Protein AF-A0A0H3U815-F1 (afdb_monomer)

Structure (mmCIF, N/CA/C/O backbone):
data_AF-A0A0H3U815-F1
#
_entry.id   AF-A0A0H3U815-F1
#
loop_
_atom_site.group_PDB
_atom_site.id
_atom_site.type_symbol
_atom_site.label_atom_id
_atom_site.label_alt_id
_atom_site.label_comp_id
_atom_site.label_asym_id
_atom_site.label_entity_id
_atom_site.label_seq_id
_atom_site.pdbx_PDB_ins_code
_atom_site.Cartn_x
_atom_site.Cartn_y
_atom_site.Cartn_z
_atom_site.occupancy
_atom_site.B_iso_or_equiv
_atom_site.auth_seq_id
_atom_site.auth_comp_id
_atom_site.auth_asym_id
_atom_site.auth_atom_id
_atom_site.pdbx_PDB_model_num
ATOM 1 N N . MET A 1 1 ? -24.704 -19.254 24.514 1.00 35.22 1 MET A N 1
ATOM 2 C CA . MET A 1 1 ? -24.546 -18.190 25.520 1.00 35.22 1 MET A CA 1
ATOM 3 C C . MET A 1 1 ? -24.704 -16.871 24.788 1.00 35.22 1 MET A C 1
ATOM 5 O O . MET A 1 1 ? -23.886 -16.576 23.928 1.00 35.22 1 MET A O 1
ATOM 9 N N . GLU A 1 2 ? -25.797 -16.151 25.030 1.00 42.38 2 GLU A N 1
ATOM 10 C CA . GLU A 1 2 ? -26.002 -14.795 24.508 1.00 42.38 2 GLU A CA 1
ATOM 11 C C . GLU A 1 2 ? -25.397 -13.824 25.525 1.00 42.38 2 GLU A C 1
ATOM 13 O O . GLU A 1 2 ? -26.047 -13.431 26.488 1.00 42.38 2 GLU A O 1
ATOM 18 N N . LEU A 1 3 ? -24.110 -13.510 25.368 1.00 52.00 3 LEU A N 1
ATOM 19 C CA . LEU A 1 3 ? -23.488 -12.410 26.103 1.00 52.00 3 LEU A CA 1
ATOM 20 C C . LEU A 1 3 ? -24.036 -11.113 25.498 1.00 52.00 3 LEU A C 1
ATOM 22 O O . LEU A 1 3 ? -23.610 -10.695 24.422 1.00 52.00 3 LEU A O 1
ATOM 26 N N . SER A 1 4 ? -25.046 -10.528 26.142 1.00 54.25 4 SER A N 1
ATOM 27 C CA . SER A 1 4 ? -25.634 -9.250 25.734 1.00 54.25 4 SER A CA 1
ATOM 28 C C . SER A 1 4 ? -24.546 -8.178 25.623 1.00 54.25 4 SER A C 1
ATOM 30 O O . SER A 1 4 ? -23.706 -8.068 26.514 1.00 54.25 4 SER A O 1
ATOM 32 N N . ASN A 1 5 ? -24.575 -7.367 24.558 1.00 56.28 5 ASN A N 1
ATOM 33 C CA . ASN A 1 5 ? -23.586 -6.304 24.300 1.00 56.28 5 ASN A CA 1
ATOM 34 C C . ASN A 1 5 ? -23.355 -5.384 25.514 1.00 56.28 5 ASN A C 1
ATOM 36 O O . ASN A 1 5 ? -22.225 -4.980 25.767 1.00 56.28 5 ASN A O 1
ATOM 40 N N . GLU A 1 6 ? -24.392 -5.147 26.319 1.00 58.94 6 GLU A N 1
ATOM 41 C CA . GLU A 1 6 ? -24.318 -4.363 27.558 1.00 58.94 6 GLU A CA 1
ATOM 42 C C . GLU A 1 6 ? -23.315 -4.930 28.579 1.00 58.94 6 GLU A C 1
ATOM 44 O O . GLU A 1 6 ? -22.641 -4.173 29.272 1.00 58.94 6 GLU A O 1
ATOM 49 N N . VAL A 1 7 ? -23.170 -6.258 28.663 1.00 60.19 7 VAL A N 1
ATOM 50 C CA . VAL A 1 7 ? -22.218 -6.915 29.578 1.00 60.19 7 VAL A CA 1
ATOM 51 C C . VAL A 1 7 ? -20.781 -6.700 29.104 1.00 60.19 7 VAL A C 1
ATOM 53 O O . VAL A 1 7 ? -19.887 -6.486 29.917 1.00 60.19 7 VAL A O 1
ATOM 56 N N . ILE A 1 8 ? -20.564 -6.694 27.786 1.00 62.56 8 ILE A N 1
ATOM 57 C CA . ILE A 1 8 ? -19.250 -6.437 27.184 1.00 62.56 8 ILE A CA 1
ATOM 58 C C . ILE A 1 8 ? -18.855 -4.969 27.382 1.00 62.56 8 ILE A C 1
ATOM 60 O O . ILE A 1 8 ? -17.701 -4.680 27.685 1.00 62.56 8 ILE A O 1
ATOM 64 N N . GLU A 1 9 ? -19.796 -4.034 27.244 1.00 63.88 9 GLU A N 1
ATOM 65 C CA . GLU A 1 9 ? -19.538 -2.607 27.481 1.00 63.88 9 GLU A CA 1
ATOM 66 C C . GLU A 1 9 ? -19.219 -2.305 28.948 1.00 63.88 9 GLU A C 1
ATOM 68 O O . GLU A 1 9 ? -18.312 -1.523 29.230 1.00 63.88 9 GLU A O 1
ATOM 73 N N . GLN A 1 10 ? -19.903 -2.961 29.887 1.00 64.69 10 GLN A N 1
ATOM 74 C CA . GLN A 1 10 ? -19.582 -2.841 31.310 1.00 64.69 10 GLN A CA 1
ATOM 75 C C . GLN A 1 10 ? -18.230 -3.478 31.651 1.00 64.69 10 GLN A C 1
ATOM 77 O O . GLN A 1 10 ? -17.448 -2.874 32.380 1.00 64.69 10 GLN A O 1
ATOM 82 N N . ALA A 1 11 ? -17.912 -4.639 31.070 1.00 61.94 11 ALA A N 1
ATOM 83 C CA . ALA A 1 11 ? -16.603 -5.271 31.222 1.00 61.94 11 ALA A CA 1
ATOM 84 C C . ALA A 1 11 ? -15.459 -4.387 30.685 1.00 61.94 11 ALA A C 1
ATOM 86 O O . ALA A 1 11 ? -14.414 -4.302 31.320 1.00 61.94 11 ALA A O 1
ATOM 87 N N . LYS A 1 12 ? -15.675 -3.663 29.576 1.00 60.53 12 LYS A N 1
ATOM 88 C CA . LYS A 1 12 ? -14.722 -2.671 29.034 1.00 60.53 12 LYS A CA 1
ATOM 89 C C . LYS A 1 12 ? -14.500 -1.463 29.948 1.00 60.53 12 LYS A C 1
ATOM 91 O O . LYS A 1 12 ? -13.473 -0.803 29.842 1.00 60.53 12 LYS A O 1
ATOM 96 N N . ALA A 1 13 ? -15.460 -1.135 30.811 1.00 63.75 13 ALA A N 1
ATOM 97 C CA . ALA A 1 13 ? -15.326 -0.027 31.754 1.00 63.75 13 ALA A CA 1
ATOM 98 C C . ALA A 1 13 ? -14.520 -0.409 33.010 1.00 63.75 13 ALA A C 1
ATOM 100 O O . ALA A 1 13 ? -14.012 0.479 33.700 1.00 63.75 13 ALA A O 1
ATOM 101 N N . CYS A 1 14 ? -14.394 -1.706 33.308 1.00 63.25 14 CYS A N 1
ATOM 102 C CA . CYS A 1 14 ? -13.635 -2.209 34.448 1.00 63.25 14 CYS A CA 1
ATOM 103 C C . CYS A 1 14 ? -12.129 -2.098 34.177 1.00 63.25 14 CYS A C 1
ATOM 105 O O . CYS A 1 14 ? -11.604 -2.698 33.243 1.00 63.25 14 CYS A O 1
ATOM 107 N N . LYS A 1 15 ? -11.411 -1.358 35.028 1.00 63.12 15 LYS A N 1
ATOM 108 C CA . LYS A 1 15 ? -9.955 -1.148 34.894 1.00 63.12 15 LYS A CA 1
ATOM 109 C C . LYS A 1 15 ? -9.119 -2.197 35.626 1.00 63.12 15 LYS A C 1
ATOM 111 O O . LYS A 1 15 ? -7.894 -2.183 35.534 1.00 63.12 15 LYS A O 1
ATOM 116 N N . THR A 1 16 ? -9.762 -3.076 36.393 1.00 68.88 16 THR A N 1
ATOM 117 C CA . THR A 1 16 ? -9.107 -4.097 37.214 1.00 68.88 16 THR A CA 1
ATOM 118 C C . THR A 1 16 ? -9.874 -5.415 37.163 1.00 68.88 16 THR A C 1
ATOM 120 O O . THR A 1 16 ? -11.099 -5.443 37.015 1.00 68.88 16 THR A O 1
ATOM 123 N N . ALA A 1 17 ? -9.144 -6.525 37.315 1.00 66.94 17 ALA A N 1
ATOM 124 C CA . ALA A 1 17 ? -9.721 -7.869 37.304 1.00 66.94 17 ALA A CA 1
ATOM 125 C C . ALA A 1 17 ? -10.767 -8.056 38.420 1.00 66.94 17 ALA A C 1
ATOM 127 O O . ALA A 1 17 ? -11.743 -8.775 38.233 1.00 66.94 17 ALA A O 1
ATOM 128 N N . GLU A 1 18 ? -10.609 -7.362 39.554 1.00 69.88 18 GLU A N 1
ATOM 129 C CA . GLU A 1 18 ? -11.558 -7.388 40.673 1.00 69.88 18 GLU A CA 1
ATOM 130 C C . GLU A 1 18 ? -12.919 -6.764 40.323 1.00 69.88 18 GLU A C 1
ATOM 132 O O . GLU A 1 18 ? -13.952 -7.333 40.685 1.00 69.88 18 GLU A O 1
ATOM 137 N N . GLU A 1 19 ? -12.950 -5.641 39.593 1.00 71.75 19 GLU A N 1
ATOM 138 C CA . GLU A 1 19 ? -14.213 -5.019 39.162 1.00 71.75 19 GLU A CA 1
ATOM 139 C C . GLU A 1 19 ? -14.936 -5.875 38.115 1.00 71.75 19 GLU A C 1
ATOM 141 O O . GLU A 1 19 ? -16.158 -6.027 38.170 1.00 71.75 19 GLU A O 1
ATOM 146 N N . LEU A 1 20 ? -14.180 -6.509 37.217 1.00 70.62 20 LEU A N 1
ATOM 147 C CA . LEU A 1 20 ? -14.719 -7.406 36.195 1.00 70.62 20 LEU A CA 1
ATOM 148 C C . LEU A 1 20 ? -15.281 -8.706 36.812 1.00 70.62 20 LEU A C 1
ATOM 150 O O . LEU A 1 20 ? -16.357 -9.164 36.426 1.00 70.62 20 LEU A O 1
ATOM 154 N N . LEU A 1 21 ? -14.618 -9.251 37.840 1.00 73.62 21 LEU A N 1
ATOM 155 C CA . LEU A 1 21 ? -15.110 -10.377 38.651 1.00 73.62 21 LEU A CA 1
ATOM 156 C C . LEU A 1 21 ? -16.385 -10.038 39.430 1.00 73.62 21 LEU A C 1
ATOM 158 O O . LEU A 1 21 ? -17.282 -10.877 39.537 1.00 73.62 21 LEU A O 1
ATOM 162 N N . ALA A 1 22 ? -16.465 -8.835 40.004 1.00 75.31 22 ALA A N 1
ATOM 163 C CA . ALA A 1 22 ? -17.656 -8.383 40.719 1.00 75.31 22 ALA A CA 1
ATOM 164 C C . ALA A 1 22 ? -18.861 -8.269 39.773 1.00 75.31 22 ALA A C 1
ATOM 166 O O . ALA A 1 22 ? -19.951 -8.733 40.115 1.00 75.31 22 ALA A O 1
ATOM 167 N N . LEU A 1 23 ? -18.645 -7.742 38.562 1.00 72.62 23 LEU A N 1
ATOM 168 C CA . LEU A 1 23 ? -19.668 -7.652 37.523 1.00 72.62 23 LEU A CA 1
ATOM 169 C C . LEU A 1 23 ? -20.118 -9.036 37.036 1.00 72.62 23 LEU A C 1
ATOM 171 O O . LEU A 1 23 ? -21.314 -9.286 36.896 1.00 72.62 23 LEU A O 1
ATOM 175 N N . ALA A 1 24 ? -19.175 -9.956 36.824 1.00 71.25 24 ALA A N 1
ATOM 176 C CA . ALA A 1 24 ? -19.484 -11.325 36.426 1.00 71.25 24 ALA A CA 1
ATOM 177 C C . ALA A 1 24 ? -20.342 -12.043 37.480 1.00 71.25 24 ALA A C 1
ATOM 179 O O . ALA A 1 24 ? -21.367 -12.631 37.138 1.00 71.25 24 ALA A O 1
ATOM 180 N N . LYS A 1 25 ? -20.003 -11.901 38.769 1.00 72.81 25 LYS A N 1
ATOM 181 C CA . LYS A 1 25 ? -20.803 -12.447 39.877 1.00 72.81 25 LYS A CA 1
ATOM 182 C C . LYS A 1 25 ? -22.196 -11.826 39.971 1.00 72.81 25 LYS A C 1
ATOM 184 O O . LYS A 1 25 ? -23.149 -12.544 40.253 1.00 72.81 25 LYS A O 1
ATOM 189 N N . GLU A 1 26 ? -22.335 -10.522 39.729 1.00 72.62 26 GLU A N 1
ATOM 190 C CA . GLU A 1 26 ? -23.646 -9.855 39.700 1.00 72.62 26 GLU A CA 1
ATOM 191 C C . GLU A 1 26 ? -24.530 -10.368 38.549 1.00 72.62 26 GLU A C 1
ATOM 193 O O . GLU A 1 26 ? -25.752 -10.443 38.676 1.00 72.62 26 GLU A O 1
ATOM 198 N N . LYS A 1 27 ? -23.911 -10.754 37.429 1.00 68.69 27 LYS A N 1
ATOM 199 C CA . LYS A 1 27 ? -24.589 -11.271 36.233 1.00 68.69 27 LYS A CA 1
ATOM 200 C C . LYS A 1 27 ? -24.748 -12.799 36.220 1.00 68.69 27 LYS A C 1
ATOM 202 O O . LYS A 1 27 ? -25.165 -13.331 35.194 1.00 68.69 27 LYS A O 1
ATOM 207 N N . ASP A 1 28 ? -24.446 -13.482 37.330 1.00 65.69 28 ASP A N 1
ATOM 208 C CA . ASP A 1 28 ? -24.454 -14.953 37.460 1.00 65.69 28 ASP A CA 1
ATOM 209 C C . ASP A 1 28 ? -23.556 -15.653 36.412 1.00 65.69 28 ASP A C 1
ATOM 211 O O . ASP A 1 28 ? -23.815 -16.764 35.950 1.00 65.69 28 ASP A O 1
ATOM 215 N N . LEU A 1 29 ? -22.487 -14.971 35.992 1.00 63.81 29 LEU A N 1
ATOM 216 C CA . LEU A 1 29 ? -21.453 -15.510 35.119 1.00 63.81 29 LEU A CA 1
ATOM 217 C C . LEU A 1 29 ? -20.347 -16.085 36.006 1.00 63.81 29 LEU A C 1
ATOM 219 O O . LEU A 1 29 ? -19.678 -15.351 36.736 1.00 63.81 29 LEU A O 1
ATOM 223 N N . ASP A 1 30 ? -20.156 -17.403 35.940 1.00 63.19 30 ASP A N 1
ATOM 224 C CA . ASP A 1 30 ? -19.070 -18.097 36.636 1.00 63.19 30 ASP A CA 1
ATOM 225 C C . ASP A 1 30 ? -17.740 -17.777 35.937 1.00 63.19 30 ASP A C 1
ATOM 227 O O . ASP A 1 30 ? -17.261 -18.502 35.066 1.00 63.19 30 ASP A O 1
ATOM 231 N N . LEU A 1 31 ? -17.196 -16.601 36.249 1.00 65.19 31 LEU A N 1
ATOM 232 C CA . LEU A 1 31 ? -15.911 -16.138 35.752 1.00 65.19 31 LEU A CA 1
ATOM 233 C C . LEU A 1 31 ? -14.852 -16.388 36.826 1.00 65.19 31 LEU A C 1
ATOM 235 O O . LEU A 1 31 ? -14.934 -15.867 37.942 1.00 65.19 31 LEU A O 1
ATOM 239 N N . SER A 1 32 ? -13.855 -17.202 36.492 1.00 71.88 32 SER A N 1
ATOM 240 C CA . SER A 1 32 ? -12.714 -17.469 37.370 1.00 71.88 32 SER A CA 1
ATOM 241 C C . SER A 1 32 ? -11.693 -16.330 37.321 1.00 71.88 32 SER A C 1
ATOM 243 O O . SER A 1 32 ? -11.657 -15.557 36.368 1.00 71.88 32 SER A O 1
ATOM 245 N N . VAL A 1 33 ? -10.843 -16.228 38.350 1.00 69.94 33 VAL A N 1
ATOM 246 C CA . VAL A 1 33 ? -9.805 -15.181 38.441 1.00 69.94 33 VAL A CA 1
ATOM 247 C C . VAL A 1 33 ? -8.879 -15.206 37.226 1.00 69.94 33 VAL A C 1
ATOM 249 O O . VAL A 1 33 ? -8.612 -14.163 36.644 1.00 69.94 33 VAL A O 1
ATOM 252 N N . GLU A 1 34 ? -8.501 -16.403 36.782 1.00 67.56 34 GLU A N 1
ATOM 253 C CA . GLU A 1 34 ? -7.655 -16.604 35.603 1.00 67.56 34 GLU A CA 1
ATOM 254 C C . GLU A 1 34 ? -8.321 -16.094 34.314 1.00 67.56 34 GLU A C 1
ATOM 256 O O . GLU A 1 34 ? -7.669 -15.447 33.500 1.00 67.56 34 GLU A O 1
ATOM 261 N N . GLU A 1 35 ? -9.631 -16.312 34.154 1.00 67.38 35 GLU A N 1
ATOM 262 C CA . GLU A 1 35 ? -10.402 -15.814 33.007 1.00 67.38 35 GLU A CA 1
ATOM 263 C C . GLU A 1 35 ? -10.545 -14.287 33.056 1.00 67.38 35 GLU A C 1
ATOM 265 O O . GLU A 1 35 ? -10.422 -13.622 32.032 1.00 67.38 35 GLU A O 1
ATOM 270 N N . ALA A 1 36 ? -10.753 -13.708 34.242 1.00 67.12 36 ALA A N 1
ATOM 271 C CA . ALA A 1 36 ? -10.830 -12.258 34.411 1.00 67.12 36 ALA A CA 1
ATOM 272 C C . ALA A 1 36 ? -9.494 -11.569 34.095 1.00 67.12 36 ALA A C 1
ATOM 274 O O . ALA A 1 36 ? -9.478 -10.539 33.421 1.00 67.12 36 ALA A O 1
ATOM 275 N N . GLU A 1 37 ? -8.377 -12.144 34.545 1.00 66.31 37 GLU A N 1
ATOM 276 C CA . GLU A 1 37 ? -7.033 -11.660 34.220 1.00 66.31 37 GLU A CA 1
ATOM 277 C C . GLU A 1 37 ? -6.710 -11.837 32.733 1.00 66.31 37 GLU A C 1
ATOM 279 O O . GLU A 1 37 ? -6.129 -10.935 32.131 1.00 66.31 37 GLU A O 1
ATOM 284 N N . TYR A 1 38 ? -7.120 -12.953 32.121 1.00 65.50 38 TYR A N 1
ATOM 285 C CA . TYR A 1 38 ? -6.942 -13.192 30.689 1.00 65.50 38 TYR A CA 1
ATOM 286 C C . TYR A 1 38 ? -7.740 -12.197 29.841 1.00 65.50 38 TYR A C 1
ATOM 288 O O . TYR A 1 38 ? -7.176 -11.579 28.942 1.00 65.50 38 TYR A O 1
ATOM 296 N N . VAL A 1 39 ? -9.016 -11.972 30.170 1.00 65.94 39 VAL A N 1
ATOM 297 C CA . VAL A 1 39 ? -9.864 -10.972 29.506 1.00 65.94 39 VAL A CA 1
ATOM 298 C C . VAL A 1 39 ? -9.261 -9.578 29.665 1.00 65.94 39 VAL A C 1
ATOM 300 O O . VAL A 1 39 ? -9.116 -8.870 28.675 1.00 65.94 39 VAL A O 1
ATOM 303 N N . LEU A 1 40 ? -8.842 -9.190 30.872 1.00 67.44 40 LEU A N 1
ATOM 304 C CA . LEU A 1 40 ? -8.219 -7.885 31.110 1.00 67.44 40 LEU A CA 1
ATOM 305 C C . LEU A 1 40 ? -6.900 -7.721 30.340 1.00 67.44 40 LEU A C 1
ATOM 307 O O . LEU A 1 40 ? -6.618 -6.640 29.833 1.00 67.44 40 LEU A O 1
ATOM 311 N N . LYS A 1 41 ? -6.103 -8.787 30.228 1.00 65.69 41 LYS A N 1
ATOM 312 C CA . LYS A 1 41 ? -4.840 -8.784 29.486 1.00 65.69 41 LYS A CA 1
ATOM 313 C C . LYS A 1 41 ? -5.053 -8.732 27.972 1.00 65.69 41 LYS A C 1
ATOM 315 O O . LYS A 1 41 ? -4.372 -7.957 27.316 1.00 65.69 41 LYS A O 1
ATOM 320 N N . GLU A 1 42 ? -6.006 -9.487 27.428 1.00 63.75 42 GLU A N 1
ATOM 321 C CA . GLU A 1 42 ? -6.414 -9.398 26.016 1.00 63.75 42 GLU A CA 1
ATOM 322 C C . GLU A 1 42 ? -6.987 -8.011 25.690 1.00 63.75 42 GLU A C 1
ATOM 324 O O . GLU A 1 42 ? -6.709 -7.464 24.626 1.00 63.75 42 GLU A O 1
ATOM 329 N N . PHE A 1 43 ? -7.740 -7.400 26.612 1.00 59.00 43 PHE A N 1
ATOM 330 C CA . PHE A 1 43 ? -8.202 -6.018 26.462 1.00 59.00 43 PHE A CA 1
ATOM 331 C C . PHE A 1 43 ? -7.049 -5.007 26.538 1.00 59.00 43 PHE A C 1
ATOM 333 O O . PHE A 1 43 ? -7.013 -4.085 25.729 1.00 59.00 43 PHE A O 1
ATOM 340 N N . ALA A 1 44 ? -6.081 -5.205 27.437 1.00 55.25 44 ALA A N 1
ATOM 341 C CA . ALA A 1 44 ? -4.905 -4.344 27.568 1.00 55.25 44 ALA A CA 1
ATOM 342 C C . ALA A 1 44 ? -3.910 -4.482 26.397 1.00 55.25 44 ALA A C 1
ATOM 344 O O . ALA A 1 44 ? -3.311 -3.490 25.998 1.00 55.25 44 ALA A O 1
ATOM 345 N N . GLU A 1 45 ? -3.736 -5.679 25.824 1.00 54.09 45 GLU A N 1
ATOM 346 C CA . GLU A 1 45 ? -2.959 -5.894 24.587 1.00 54.09 45 GLU A CA 1
ATOM 347 C C . GLU A 1 45 ? -3.754 -5.502 23.324 1.00 54.09 45 GLU A C 1
ATOM 349 O O . GLU A 1 45 ? -3.161 -5.225 22.281 1.00 54.09 45 GLU A O 1
ATOM 354 N N . GLY A 1 46 ? -5.087 -5.446 23.411 1.00 47.97 46 GLY A N 1
ATOM 355 C CA . GLY A 1 46 ? -5.991 -4.986 22.353 1.00 47.97 46 GLY A CA 1
ATOM 356 C C . GLY A 1 46 ? -6.167 -3.463 22.277 1.00 47.97 46 GLY A C 1
ATOM 357 O O . GLY A 1 46 ? -6.648 -2.959 21.259 1.00 47.97 46 GLY A O 1
ATOM 358 N N . GLU A 1 47 ? -5.758 -2.719 23.306 1.00 45.28 47 GLU A N 1
ATOM 359 C CA . GLU A 1 47 ? -5.644 -1.260 23.272 1.00 45.28 47 GLU A CA 1
ATOM 360 C C . GLU A 1 47 ? -4.265 -0.855 22.739 1.00 45.28 47 GLU A C 1
ATOM 362 O O . GLU A 1 47 ? -3.326 -0.562 23.477 1.00 45.28 47 GLU A O 1
ATOM 367 N N . LEU A 1 48 ? -4.162 -0.783 21.409 1.00 45.41 48 LEU A N 1
ATOM 368 C CA . LEU A 1 48 ? -3.265 0.173 20.764 1.00 45.41 48 LEU A CA 1
ATOM 369 C C . LEU A 1 48 ? -3.606 1.563 21.315 1.00 45.41 48 LEU A C 1
ATOM 371 O O . LEU A 1 48 ? -4.609 2.168 20.933 1.00 45.41 48 LEU A O 1
ATOM 375 N N . THR A 1 49 ? -2.791 2.040 22.246 1.00 41.94 49 THR A N 1
ATOM 376 C CA . THR A 1 49 ? -2.856 3.394 22.785 1.00 41.94 49 THR A CA 1
ATOM 377 C C . THR A 1 49 ? -2.735 4.404 21.642 1.00 41.94 49 THR A C 1
ATOM 379 O O . THR A 1 49 ? -1.865 4.273 20.781 1.00 41.94 49 THR A O 1
ATOM 382 N N . GLU A 1 50 ? -3.585 5.440 21.638 1.00 46.28 50 GLU A N 1
ATOM 383 C CA . GLU A 1 50 ? -3.560 6.530 20.639 1.00 46.28 50 GLU A CA 1
ATOM 384 C C . GLU A 1 50 ? -2.174 7.202 20.507 1.00 46.28 50 GLU A C 1
ATOM 386 O O . GLU A 1 50 ? -1.877 7.794 19.475 1.00 46.28 50 GLU A O 1
ATOM 391 N N . ASP A 1 51 ? -1.308 7.056 21.514 1.00 46.34 51 ASP A N 1
ATOM 392 C CA . ASP A 1 51 ? 0.044 7.625 21.564 1.00 46.34 51 ASP A CA 1
ATOM 393 C C . ASP A 1 51 ? 1.115 6.777 20.835 1.00 46.34 51 ASP A C 1
ATOM 395 O O . ASP A 1 51 ? 2.150 7.300 20.435 1.00 46.34 51 ASP A O 1
ATOM 399 N N . GLU A 1 52 ? 0.866 5.486 20.578 1.00 47.25 52 GLU A N 1
ATOM 400 C CA . GLU A 1 52 ? 1.811 4.598 19.868 1.00 47.25 52 GLU A CA 1
ATOM 401 C C . GLU A 1 52 ? 1.412 4.343 18.398 1.00 47.25 52 GLU A C 1
ATOM 403 O O . GLU A 1 52 ? 2.091 3.606 17.680 1.00 47.25 52 GLU A O 1
ATOM 408 N N . LEU A 1 53 ? 0.344 4.986 17.901 1.00 52.44 53 LEU A N 1
ATOM 409 C CA . LEU A 1 53 ? -0.011 4.972 16.473 1.00 52.44 53 LEU A CA 1
ATOM 410 C C . LEU A 1 53 ? 0.709 6.064 15.656 1.00 52.44 53 LEU A C 1
ATOM 412 O O . LEU A 1 53 ? 0.746 5.974 14.427 1.00 52.44 53 LEU A O 1
ATOM 416 N N . ASP A 1 54 ? 1.307 7.069 16.308 1.00 45.91 54 ASP A N 1
ATOM 417 C CA . ASP A 1 54 ? 2.024 8.161 15.624 1.00 45.91 54 ASP A CA 1
ATOM 418 C C . ASP A 1 54 ? 3.444 7.743 15.182 1.00 45.91 54 ASP A C 1
ATOM 420 O O . ASP A 1 54 ? 3.968 8.219 14.177 1.00 45.91 54 ASP A O 1
ATOM 424 N N . ASN A 1 55 ? 4.049 6.739 15.830 1.00 48.53 55 ASN A N 1
ATOM 425 C CA . ASN A 1 55 ? 5.429 6.312 15.550 1.00 48.53 55 ASN A CA 1
ATOM 426 C C . ASN A 1 55 ? 5.594 5.300 14.394 1.00 48.53 55 ASN A C 1
ATOM 428 O O . ASN A 1 55 ? 6.698 4.809 14.148 1.00 48.53 55 ASN A O 1
ATOM 432 N N . VAL A 1 56 ? 4.537 5.051 13.609 1.00 47.50 56 VAL A N 1
ATOM 433 C CA . VAL A 1 56 ? 4.640 4.454 12.255 1.00 47.50 56 VAL A CA 1
ATOM 434 C C . VAL A 1 56 ? 4.498 5.534 11.168 1.00 47.50 56 VAL A C 1
ATOM 436 O O . VAL A 1 56 ? 4.426 5.239 9.976 1.00 47.50 56 VAL A O 1
ATOM 439 N N . ALA A 1 57 ? 4.534 6.820 11.525 1.00 50.16 57 ALA A N 1
ATOM 440 C CA . ALA A 1 57 ? 4.793 7.893 10.570 1.00 50.16 57 ALA A CA 1
ATOM 441 C C . ALA A 1 57 ? 6.304 7.975 10.288 1.00 50.16 57 ALA A C 1
ATOM 443 O O . ALA A 1 57 ? 7.010 8.901 10.686 1.00 50.16 57 ALA A O 1
ATOM 444 N N . GLY A 1 58 ? 6.827 6.965 9.592 1.00 43.28 58 GLY A N 1
ATOM 445 C CA . GLY A 1 58 ? 8.187 6.988 9.076 1.00 43.28 58 GLY A CA 1
ATOM 446 C C . GLY A 1 58 ? 8.400 8.158 8.108 1.00 43.28 58 GLY A C 1
ATOM 447 O O . GLY A 1 58 ? 8.055 8.058 6.935 1.00 43.28 58 GLY A O 1
ATOM 448 N N . GLY A 1 59 ? 9.042 9.220 8.595 1.00 39.16 59 GLY A N 1
ATOM 449 C CA . GLY A 1 59 ? 10.098 9.917 7.858 1.00 39.16 59 GLY A CA 1
ATOM 450 C C . GLY A 1 59 ? 9.710 11.061 6.910 1.00 39.16 59 GLY A C 1
ATOM 451 O O . GLY A 1 59 ? 9.351 10.849 5.759 1.00 39.16 59 GLY A O 1
ATOM 452 N N . GLN A 1 60 ? 10.003 12.271 7.399 1.00 42.56 60 GLN A N 1
ATOM 453 C CA . GLN A 1 60 ? 10.680 13.396 6.729 1.00 42.56 60 GLN A CA 1
ATOM 454 C C . GLN A 1 60 ? 10.027 14.156 5.553 1.00 42.56 60 GLN A C 1
ATOM 456 O O . GLN A 1 60 ? 10.001 13.736 4.401 1.00 42.56 60 GLN A O 1
ATOM 461 N N . GLU A 1 61 ? 9.638 15.391 5.894 1.00 55.03 61 GLU A N 1
ATOM 462 C CA . GLU A 1 61 ? 9.981 16.669 5.247 1.00 55.03 61 GLU A CA 1
ATOM 463 C C . GLU A 1 61 ? 10.239 16.688 3.730 1.00 55.03 61 GLU A C 1
ATOM 465 O O . GLU A 1 61 ? 11.313 16.342 3.241 1.00 55.03 61 GLU A O 1
ATOM 470 N N . GLY A 1 62 ? 9.282 17.255 2.984 1.00 38.44 62 GLY A N 1
ATOM 471 C CA . GLY A 1 6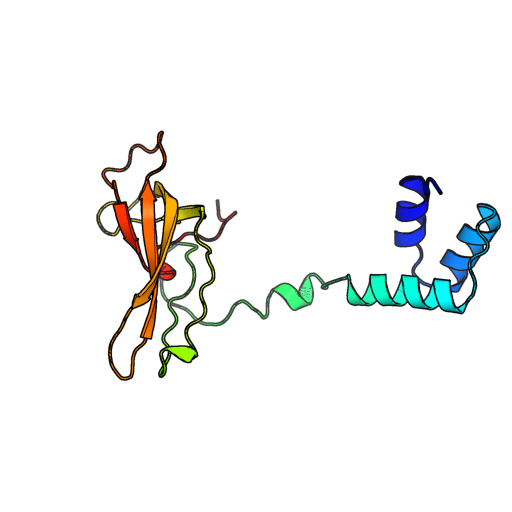2 ? 9.478 17.532 1.562 1.00 38.44 62 GLY A CA 1
ATOM 472 C C . GLY A 1 62 ? 8.251 18.053 0.817 1.00 38.44 62 GLY A C 1
ATOM 473 O O . GLY A 1 62 ? 7.827 17.443 -0.151 1.00 38.44 62 GLY A O 1
ATOM 474 N N . CYS A 1 63 ? 7.704 19.189 1.257 1.00 42.84 63 CYS A N 1
ATOM 475 C CA . CYS A 1 63 ? 6.992 20.180 0.435 1.00 42.84 63 CYS A CA 1
ATOM 476 C C . CYS A 1 63 ? 5.900 19.678 -0.551 1.00 42.84 63 CYS A C 1
ATOM 478 O O . CYS A 1 63 ? 6.207 19.265 -1.669 1.00 42.84 63 CYS A O 1
ATOM 480 N N . SER A 1 64 ? 4.620 19.871 -0.176 1.00 41.50 64 SER A N 1
ATOM 481 C CA . SER A 1 64 ? 3.434 20.204 -1.019 1.00 41.50 64 SER A CA 1
ATOM 482 C C . SER A 1 64 ? 2.195 19.357 -0.685 1.00 41.50 64 SER A C 1
ATOM 484 O O . SER A 1 64 ? 1.947 18.388 -1.389 1.00 41.50 64 SER A O 1
ATOM 486 N N . GLN A 1 65 ? 1.417 19.740 0.340 1.00 51.88 65 GLN A N 1
ATOM 487 C CA . GLN A 1 65 ? -0.049 19.549 0.535 1.00 51.88 65 GLN A CA 1
ATOM 488 C C . GLN A 1 65 ? -0.753 18.279 -0.021 1.00 51.88 65 GLN A C 1
ATOM 490 O O . GLN A 1 65 ? -1.951 18.302 -0.298 1.00 51.88 65 GLN A O 1
ATOM 495 N N . ARG A 1 66 ? -0.051 17.164 -0.208 1.00 57.41 66 ARG A N 1
ATOM 496 C CA . ARG A 1 66 ? -0.584 15.909 -0.735 1.00 57.41 66 ARG A CA 1
ATOM 497 C C . ARG A 1 66 ? -0.368 14.852 0.328 1.00 57.41 66 ARG A C 1
ATOM 499 O O . ARG A 1 66 ? 0.761 14.454 0.588 1.00 57.41 66 ARG A O 1
ATOM 506 N N . HIS A 1 67 ? -1.463 14.415 0.934 1.00 72.88 67 HIS A N 1
ATOM 507 C CA . HIS A 1 67 ? -1.478 13.309 1.881 1.00 72.88 67 HIS A CA 1
ATOM 508 C C . HIS A 1 67 ? -1.361 11.989 1.112 1.00 72.88 67 HIS A C 1
ATOM 510 O O . HIS A 1 67 ? -2.342 11.274 0.950 1.00 72.88 67 HIS A O 1
ATOM 516 N N . THR A 1 68 ? -0.191 11.709 0.541 1.00 77.56 68 THR A N 1
ATOM 517 C CA . 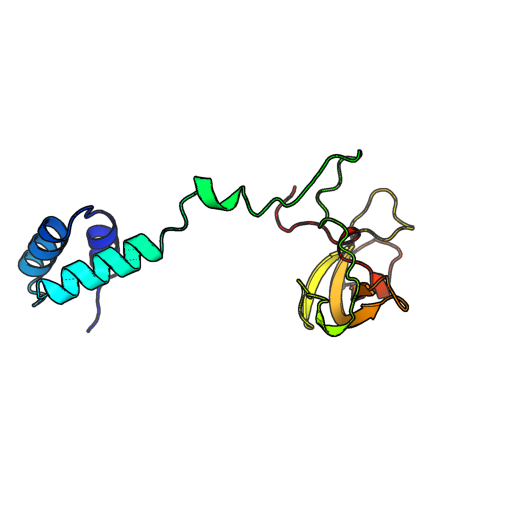THR A 1 68 ? 0.114 10.460 -0.175 1.00 77.56 68 THR A CA 1
ATOM 518 C C . THR A 1 68 ? 1.077 9.600 0.629 1.00 77.56 68 THR A C 1
ATOM 520 O O . THR A 1 68 ? 1.832 10.131 1.439 1.00 77.56 68 THR A O 1
ATOM 523 N N . TYR A 1 69 ? 1.106 8.291 0.380 1.00 82.00 69 TYR A N 1
ATOM 524 C CA . TYR A 1 69 ? 2.059 7.402 1.054 1.00 82.00 69 TYR A CA 1
ATOM 525 C C . TYR A 1 69 ? 3.515 7.783 0.713 1.00 82.00 69 TYR A C 1
ATOM 527 O O . TYR A 1 69 ? 3.801 8.102 -0.443 1.00 82.00 69 TYR A O 1
ATOM 535 N N . PRO A 1 70 ? 4.459 7.748 1.670 1.00 80.56 70 PRO A N 1
ATOM 536 C CA . PRO A 1 70 ? 5.854 8.102 1.407 1.00 80.56 70 PRO A CA 1
ATOM 537 C C . PRO A 1 70 ? 6.469 7.147 0.382 1.00 80.56 70 PRO A C 1
ATOM 539 O O . PRO A 1 70 ? 6.178 5.954 0.386 1.00 80.56 70 PRO A O 1
ATOM 542 N N . TYR A 1 71 ? 7.316 7.655 -0.514 1.00 81.62 71 TYR A N 1
ATOM 543 C CA . TYR A 1 71 ? 8.052 6.793 -1.439 1.00 81.62 71 TYR A CA 1
ATOM 544 C C . TYR A 1 71 ? 9.072 5.956 -0.661 1.00 81.62 71 TYR A C 1
ATOM 546 O O . TYR A 1 71 ? 9.806 6.498 0.160 1.00 81.62 71 TYR A O 1
ATOM 554 N N . VAL A 1 72 ? 9.107 4.649 -0.920 1.00 82.50 72 VAL A N 1
ATOM 555 C CA . VAL A 1 72 ? 10.039 3.720 -0.276 1.00 82.50 72 VAL A CA 1
ATOM 556 C C . VAL A 1 72 ? 10.771 2.939 -1.357 1.00 82.50 72 VAL A C 1
ATOM 558 O O . VAL A 1 72 ? 10.166 2.510 -2.342 1.00 82.50 72 VAL A O 1
ATOM 561 N N . GLU A 1 73 ? 12.076 2.786 -1.159 1.00 85.94 73 GLU A N 1
ATOM 562 C CA . GLU A 1 73 ? 12.966 2.033 -2.033 1.00 85.94 73 GLU A CA 1
ATOM 563 C C . GLU A 1 73 ? 13.669 0.935 -1.246 1.00 85.94 73 GLU A C 1
ATOM 565 O O . GLU A 1 73 ? 14.097 1.142 -0.110 1.00 85.94 73 GLU A O 1
ATOM 570 N N . TRP A 1 74 ? 13.820 -0.222 -1.878 1.00 87.31 74 TRP A N 1
ATOM 571 C CA . TRP A 1 74 ? 14.481 -1.391 -1.319 1.00 87.31 74 TRP A CA 1
ATOM 572 C C . TRP A 1 74 ? 15.691 -1.785 -2.160 1.00 87.31 74 TRP A C 1
ATOM 574 O O . TRP A 1 74 ? 15.698 -1.631 -3.381 1.00 87.31 74 TRP A O 1
ATOM 584 N N . GLN A 1 75 ? 16.709 -2.336 -1.500 1.00 87.62 75 GLN A N 1
ATOM 585 C CA . GLN A 1 75 ? 17.922 -2.832 -2.159 1.00 87.62 75 GLN A CA 1
ATOM 586 C C . GLN A 1 75 ? 17.695 -4.192 -2.838 1.00 87.62 75 GLN A C 1
ATOM 588 O O . GLN A 1 75 ? 18.347 -4.502 -3.834 1.00 87.62 75 GLN A O 1
ATOM 593 N N . HIS A 1 76 ? 16.735 -4.980 -2.339 1.00 84.00 76 HIS A N 1
ATOM 594 C CA . HIS A 1 76 ? 16.400 -6.315 -2.840 1.00 84.00 76 HIS A CA 1
ATOM 595 C C . HIS A 1 76 ? 14.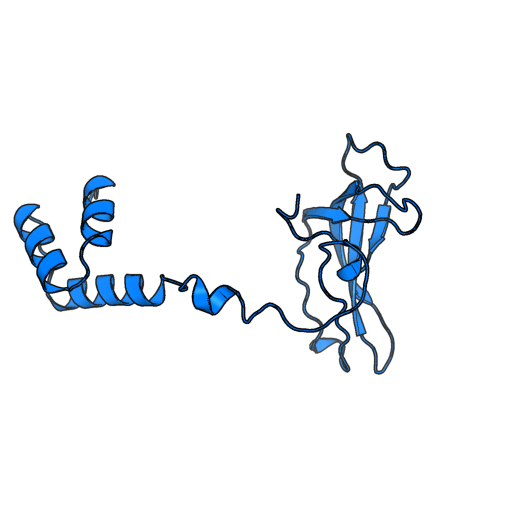905 -6.449 -3.168 1.00 84.00 76 HIS A C 1
ATOM 597 O O . HIS A 1 76 ? 14.062 -5.825 -2.525 1.00 84.00 76 HIS A O 1
ATOM 603 N N . GLN A 1 77 ? 14.569 -7.276 -4.168 1.00 85.94 77 GLN A N 1
ATOM 604 C CA . GLN A 1 77 ? 13.182 -7.484 -4.627 1.00 85.94 77 GLN A CA 1
ATOM 605 C C . GLN A 1 77 ? 12.319 -8.168 -3.566 1.00 85.94 77 GLN A C 1
ATOM 607 O O . GLN A 1 77 ? 11.149 -7.835 -3.402 1.00 85.94 77 GLN A O 1
ATOM 612 N N . ASP A 1 78 ? 12.911 -9.110 -2.841 1.00 86.69 78 ASP A N 1
ATOM 613 C CA . ASP A 1 78 ? 12.303 -9.878 -1.751 1.00 86.69 78 ASP A CA 1
ATOM 614 C C . ASP A 1 78 ? 11.930 -9.025 -0.529 1.00 86.69 78 ASP A C 1
ATOM 616 O O . ASP A 1 78 ? 11.054 -9.411 0.242 1.00 86.69 78 ASP A O 1
ATOM 620 N N . GLN A 1 79 ? 12.533 -7.844 -0.376 1.00 86.94 79 GLN A N 1
ATOM 621 C CA . GLN A 1 79 ? 12.216 -6.914 0.709 1.00 86.94 79 GLN A CA 1
ATOM 622 C C . GLN A 1 79 ? 11.020 -6.005 0.399 1.00 86.94 79 GLN A C 1
ATOM 624 O O . GLN A 1 79 ? 10.539 -5.312 1.296 1.00 86.94 79 GLN A O 1
ATOM 629 N N . VAL A 1 80 ? 10.542 -5.976 -0.849 1.00 85.38 80 VAL A N 1
ATOM 630 C CA . VAL A 1 80 ? 9.492 -5.044 -1.273 1.00 85.38 80 VAL A CA 1
ATOM 631 C C . VAL A 1 80 ? 8.164 -5.403 -0.618 1.00 85.38 80 VAL A C 1
ATOM 633 O O . VAL A 1 80 ? 7.602 -6.475 -0.842 1.00 85.38 80 VAL A O 1
ATOM 636 N N . GLN A 1 81 ? 7.636 -4.462 0.164 1.00 84.88 81 GLN A N 1
ATOM 637 C CA . GLN A 1 81 ? 6.369 -4.621 0.869 1.00 84.88 81 GLN A CA 1
ATOM 638 C C . GLN A 1 81 ? 5.250 -3.855 0.162 1.00 84.88 81 GLN A C 1
ATOM 640 O O . GLN A 1 81 ? 5.284 -2.628 0.021 1.00 84.88 81 GLN A O 1
ATOM 645 N N . PHE A 1 82 ? 4.221 -4.593 -0.247 1.00 86.06 82 PHE A N 1
ATOM 646 C CA . PHE A 1 82 ? 3.012 -4.023 -0.829 1.00 86.06 82 PHE A CA 1
ATOM 647 C C . PHE A 1 82 ? 2.029 -3.621 0.270 1.00 86.06 82 PHE A C 1
ATOM 649 O O . PHE A 1 82 ? 1.668 -4.441 1.107 1.00 86.06 82 PHE A O 1
ATOM 656 N N . ILE A 1 83 ? 1.573 -2.371 0.230 1.00 85.88 83 ILE A N 1
ATOM 657 C CA . ILE A 1 83 ? 0.561 -1.823 1.151 1.00 85.88 83 ILE A CA 1
ATOM 658 C C . ILE A 1 83 ? -0.869 -2.014 0.641 1.00 85.88 83 ILE A C 1
ATOM 660 O O . ILE A 1 83 ? -1.803 -2.002 1.433 1.00 85.88 83 ILE A O 1
ATOM 664 N N . PHE A 1 84 ? -1.039 -2.214 -0.668 1.00 86.38 84 PHE A N 1
ATOM 665 C CA . PHE A 1 84 ? -2.336 -2.482 -1.284 1.00 86.38 84 PHE A CA 1
ATOM 666 C C . PHE A 1 84 ? -2.378 -3.879 -1.892 1.00 86.38 84 PHE A C 1
ATOM 668 O O . PHE A 1 84 ? -1.375 -4.388 -2.419 1.00 86.38 84 PHE A O 1
ATOM 675 N N . ASN A 1 85 ? -3.558 -4.485 -1.848 1.00 87.56 85 ASN A N 1
ATOM 676 C CA . ASN A 1 85 ? -3.827 -5.776 -2.452 1.00 87.56 85 ASN A CA 1
ATOM 677 C C . ASN A 1 85 ? -4.628 -5.618 -3.745 1.00 87.56 85 ASN A C 1
ATOM 679 O O . ASN A 1 85 ? -5.197 -4.573 -4.057 1.00 87.56 85 ASN A O 1
ATOM 683 N N . GLU A 1 86 ? -4.643 -6.683 -4.537 1.00 89.81 86 GLU A N 1
ATOM 684 C CA . GLU A 1 86 ? -5.448 -6.751 -5.750 1.00 89.81 86 GLU A CA 1
ATOM 685 C C . GLU A 1 86 ? -6.927 -6.718 -5.357 1.00 89.81 86 GLU A C 1
ATOM 687 O O . GLU A 1 86 ? -7.395 -7.533 -4.565 1.00 89.81 86 GLU A O 1
ATOM 692 N N . GLY A 1 87 ? -7.661 -5.752 -5.893 1.00 85.56 87 GLY A N 1
ATOM 693 C CA . GLY A 1 87 ? -9.049 -5.497 -5.546 1.00 85.56 87 GLY A CA 1
ATOM 694 C C . GLY A 1 87 ? -9.277 -4.277 -4.656 1.00 85.56 87 GLY A C 1
ATOM 695 O O . GLY A 1 87 ? -10.418 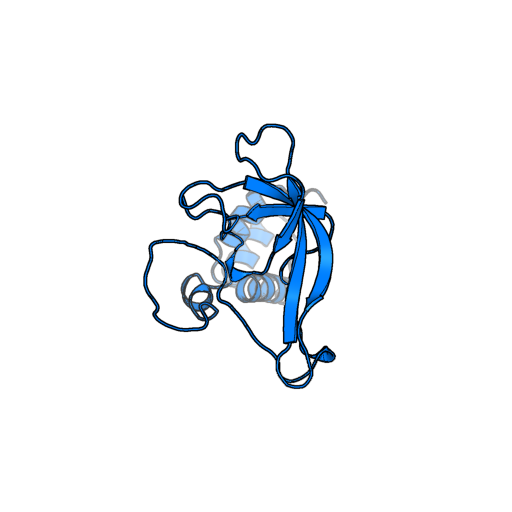-3.824 -4.602 1.00 85.56 87 GLY A O 1
ATOM 696 N N . ASP A 1 88 ? -8.237 -3.724 -4.023 1.00 86.31 88 ASP A N 1
ATOM 697 C CA . ASP A 1 88 ? -8.369 -2.538 -3.172 1.00 86.31 88 ASP A CA 1
ATOM 698 C C . ASP A 1 88 ? -8.789 -1.296 -3.965 1.00 86.31 88 ASP A C 1
ATOM 700 O O . ASP A 1 88 ? -8.346 -1.065 -5.092 1.00 86.31 88 ASP A O 1
ATOM 704 N N . HIS A 1 89 ? -9.628 -0.474 -3.342 1.00 87.38 89 HIS A N 1
ATOM 705 C CA . HIS A 1 89 ? -10.084 0.802 -3.883 1.00 87.38 89 HIS A CA 1
ATOM 706 C C . HIS A 1 89 ? -9.203 1.924 -3.331 1.00 87.38 89 HIS A C 1
ATOM 708 O O . HIS A 1 89 ? -9.122 2.122 -2.117 1.00 87.38 89 HIS A O 1
ATOM 714 N N . VAL A 1 90 ? -8.535 2.651 -4.222 1.00 86.06 90 VAL A N 1
ATOM 715 C CA . VAL A 1 90 ? -7.527 3.661 -3.899 1.00 86.06 90 VAL A CA 1
ATOM 716 C C . VAL A 1 90 ? -7.782 4.956 -4.661 1.00 86.06 90 VAL A C 1
ATOM 718 O O . VAL A 1 90 ? -8.178 4.954 -5.825 1.00 86.06 90 VAL A O 1
ATOM 721 N N . GLU A 1 91 ? -7.511 6.091 -4.026 1.00 86.69 91 GLU A N 1
ATOM 722 C CA . GLU A 1 91 ? -7.531 7.385 -4.704 1.00 86.69 91 GLU A CA 1
ATOM 723 C C . GLU A 1 91 ? -6.136 7.696 -5.232 1.00 86.69 91 GLU A C 1
ATOM 725 O O . GLU A 1 91 ? -5.190 7.861 -4.464 1.00 86.69 91 GLU A O 1
ATOM 730 N N . VAL A 1 92 ? -5.990 7.764 -6.554 1.00 85.75 92 VAL A N 1
ATOM 731 C CA . VAL A 1 92 ? -4.690 8.009 -7.183 1.00 8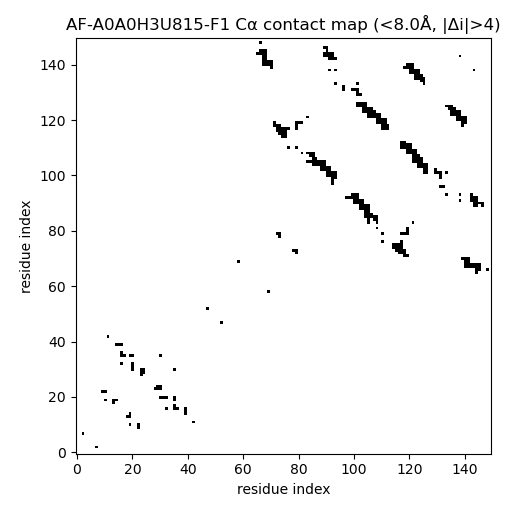5.75 92 VAL A CA 1
ATOM 732 C C . VAL A 1 92 ? -4.604 9.421 -7.727 1.00 85.75 92 VAL A C 1
ATOM 734 O O . VAL A 1 92 ? -5.575 9.976 -8.241 1.00 85.75 92 VAL A O 1
ATOM 737 N N . TYR A 1 93 ? -3.410 9.986 -7.659 1.00 81.50 93 TYR A N 1
ATOM 738 C CA . TYR A 1 93 ? -3.052 11.260 -8.244 1.00 81.50 93 TYR A CA 1
ATOM 739 C C . TYR A 1 93 ? -2.280 11.012 -9.548 1.00 81.50 93 TYR A C 1
ATOM 741 O O . TYR A 1 93 ? -1.062 10.779 -9.531 1.00 81.50 93 TYR A O 1
ATOM 749 N N . PRO A 1 94 ? -2.956 11.015 -10.709 1.00 70.00 94 PRO A N 1
ATOM 750 C CA . PRO A 1 94 ? -2.263 10.842 -11.972 1.00 70.00 94 PRO A CA 1
ATOM 751 C C . PRO A 1 94 ? -1.387 12.069 -12.240 1.00 70.00 94 PRO A C 1
ATOM 753 O O . PRO A 1 94 ? -1.829 13.204 -12.104 1.00 70.00 94 PRO A O 1
ATOM 756 N N . ILE A 1 95 ? -0.146 11.846 -12.684 1.00 63.56 95 ILE A N 1
ATOM 757 C CA . ILE A 1 95 ? 0.857 12.908 -12.923 1.00 63.56 95 ILE A CA 1
ATOM 758 C C . ILE A 1 95 ? 0.324 13.997 -13.877 1.00 63.56 95 ILE A C 1
ATOM 760 O O . ILE A 1 95 ? 0.698 15.163 -13.769 1.00 63.56 95 ILE A O 1
ATOM 764 N N . MET A 1 96 ? -0.582 13.628 -14.792 1.00 58.59 96 MET A N 1
ATOM 765 C CA . MET A 1 96 ? -1.236 14.562 -15.713 1.00 58.59 96 MET A CA 1
ATOM 766 C C . MET A 1 96 ? -2.309 15.445 -15.058 1.00 58.59 96 MET A C 1
ATOM 768 O O . MET A 1 96 ? -2.493 16.578 -15.500 1.00 58.59 96 MET A O 1
ATOM 772 N N . ALA A 1 97 ? -3.004 14.980 -14.014 1.00 59.88 97 ALA A N 1
ATOM 773 C CA . ALA A 1 97 ? -4.034 15.761 -13.334 1.00 59.88 97 ALA A CA 1
ATOM 774 C C . ALA A 1 97 ? -3.425 16.442 -12.104 1.00 59.88 97 ALA A C 1
ATOM 776 O O . ALA A 1 97 ? -3.528 15.959 -10.984 1.00 59.88 97 ALA A O 1
ATOM 777 N N . LYS A 1 98 ? -2.797 17.604 -12.316 1.00 57.03 98 LYS A N 1
ATOM 778 C CA . LYS A 1 98 ? -2.125 18.419 -11.283 1.00 57.03 98 LYS A CA 1
ATOM 779 C C . LYS A 1 98 ? -3.008 18.849 -10.090 1.00 57.03 98 LYS A C 1
ATOM 781 O O . LYS A 1 98 ? -2.538 19.572 -9.212 1.00 57.03 98 LYS A O 1
ATOM 786 N N . SER A 1 99 ? -4.283 18.474 -10.024 1.00 61.66 99 SER A N 1
ATOM 787 C CA . SER A 1 99 ? -5.181 18.916 -8.946 1.00 61.66 99 SER A CA 1
ATOM 788 C C . SER A 1 99 ? -6.319 17.951 -8.624 1.00 61.66 99 SER A C 1
ATOM 790 O O . SER A 1 99 ? -7.096 18.250 -7.725 1.00 61.66 99 SER A O 1
ATOM 792 N N . TRP A 1 100 ? -6.451 16.824 -9.333 1.00 70.44 100 TRP A N 1
ATOM 793 C CA . TRP A 1 100 ? -7.600 15.928 -9.177 1.00 70.44 100 TRP A CA 1
ATOM 794 C C . TRP A 1 100 ? -7.154 14.506 -8.879 1.00 70.44 100 TRP A C 1
ATOM 796 O O . TRP A 1 100 ? -6.231 13.993 -9.512 1.00 70.44 100 TRP A O 1
ATOM 806 N N . THR A 1 101 ? -7.853 13.872 -7.946 1.00 77.62 101 THR A N 1
ATOM 807 C CA . THR A 1 101 ? -7.700 12.456 -7.635 1.00 77.62 101 THR A CA 1
ATOM 808 C C . THR A 1 101 ? -8.702 11.639 -8.438 1.00 77.62 101 THR A C 1
ATOM 810 O O . THR A 1 101 ? -9.797 12.096 -8.782 1.00 77.62 101 THR A O 1
ATOM 813 N N . ALA A 1 102 ? -8.302 10.425 -8.791 1.00 82.25 102 ALA A N 1
ATOM 814 C CA . ALA A 1 102 ? -9.153 9.457 -9.451 1.00 82.25 102 ALA A CA 1
ATOM 815 C C . ALA A 1 102 ? -9.340 8.250 -8.538 1.00 82.25 102 ALA A C 1
ATOM 817 O O . ALA A 1 102 ? -8.363 7.585 -8.199 1.00 82.25 102 ALA A O 1
ATOM 818 N N . GLY A 1 103 ? -10.590 7.950 -8.178 1.00 86.38 103 GLY A N 1
ATOM 819 C CA . GLY A 1 103 ? -10.935 6.666 -7.575 1.00 86.38 103 GLY A CA 1
ATOM 820 C C . GLY A 1 103 ? -10.608 5.551 -8.561 1.00 86.38 103 GLY A C 1
ATOM 821 O O . GLY A 1 103 ? -11.101 5.551 -9.696 1.00 86.38 103 GLY A O 1
ATOM 822 N N . CYS A 1 104 ? -9.704 4.667 -8.166 1.00 88.12 104 CYS A N 1
ATOM 823 C CA . CYS A 1 104 ? -9.234 3.559 -8.975 1.00 88.12 104 CYS A CA 1
ATOM 824 C C . CYS A 1 104 ? -9.213 2.280 -8.147 1.00 88.12 104 CYS A C 1
ATOM 826 O O . CYS A 1 104 ? -8.960 2.295 -6.948 1.00 88.12 104 CYS A O 1
ATOM 828 N N . LYS A 1 105 ? -9.393 1.152 -8.818 1.00 90.50 105 LYS A N 1
ATOM 829 C CA . LYS A 1 105 ? -9.221 -0.173 -8.244 1.00 90.50 105 LYS A CA 1
ATOM 830 C C . LYS A 1 105 ? -7.838 -0.709 -8.586 1.00 90.50 105 LYS A C 1
ATOM 832 O O . LYS A 1 105 ? -7.412 -0.637 -9.741 1.00 90.50 105 LYS A O 1
ATOM 837 N N . VAL A 1 106 ? -7.142 -1.270 -7.606 1.00 91.00 106 VAL A N 1
ATOM 838 C CA . VAL A 1 106 ? -5.893 -2.004 -7.823 1.00 91.00 106 VAL A CA 1
ATOM 839 C C . VAL A 1 106 ? -6.226 -3.303 -8.548 1.00 91.00 106 VAL A C 1
ATOM 841 O O . VAL A 1 106 ? -6.948 -4.151 -8.037 1.00 91.00 106 VAL A O 1
ATOM 844 N N . VAL A 1 107 ? -5.714 -3.455 -9.763 1.00 92.12 107 VAL A N 1
ATOM 845 C CA . VAL A 1 107 ? -5.906 -4.655 -10.586 1.00 92.12 107 VAL A CA 1
ATOM 846 C C . VAL A 1 107 ? -4.779 -5.646 -10.351 1.00 92.12 107 VAL A C 1
ATOM 848 O O . VAL A 1 107 ? -5.035 -6.838 -10.265 1.00 92.12 107 VAL A O 1
ATOM 851 N N . THR A 1 108 ? -3.539 -5.159 -10.265 1.00 90.81 108 THR A N 1
ATOM 852 C CA . THR A 1 108 ? -2.387 -6.012 -9.973 1.00 90.81 108 THR A CA 1
ATOM 853 C C . THR A 1 108 ? -1.302 -5.259 -9.224 1.00 90.81 108 THR A C 1
ATOM 855 O O . THR A 1 108 ? -1.247 -4.026 -9.267 1.00 90.81 108 THR A O 1
ATOM 858 N N . ARG A 1 109 ? -0.399 -5.994 -8.581 1.00 91.31 109 ARG A N 1
ATOM 859 C CA . ARG A 1 109 ? 0.785 -5.439 -7.919 1.00 91.31 109 ARG A CA 1
ATOM 860 C C . ARG A 1 109 ? 2.042 -6.120 -8.433 1.00 91.31 109 ARG A C 1
ATOM 862 O O . ARG A 1 109 ? 2.040 -7.312 -8.725 1.00 91.31 109 ARG A O 1
ATOM 869 N N . ARG A 1 110 ? 3.119 -5.359 -8.563 1.00 91.06 110 ARG A N 1
ATOM 870 C CA . ARG A 1 110 ? 4.405 -5.863 -9.045 1.00 91.06 110 ARG A CA 1
ATOM 871 C C . ARG A 1 110 ? 5.552 -5.079 -8.441 1.00 91.06 110 ARG A C 1
ATOM 873 O O . ARG A 1 110 ? 5.423 -3.889 -8.161 1.00 91.06 110 ARG A O 1
ATOM 880 N N . VAL A 1 111 ? 6.690 -5.741 -8.303 1.00 89.69 111 VAL A N 1
ATOM 881 C CA . VAL A 1 111 ? 7.930 -5.056 -7.956 1.00 89.69 111 VAL A CA 1
ATOM 882 C C . VAL A 1 111 ? 8.397 -4.302 -9.196 1.00 89.69 111 VAL A C 1
ATOM 884 O O . VAL A 1 111 ? 8.609 -4.895 -10.254 1.00 89.69 111 VAL A O 1
ATOM 887 N N . GLY A 1 112 ? 8.476 -2.981 -9.091 1.00 85.81 112 GLY A N 1
ATOM 888 C CA . GLY A 1 112 ? 9.132 -2.144 -10.086 1.00 85.81 112 GLY A CA 1
ATOM 889 C C . GLY A 1 112 ? 10.564 -1.852 -9.658 1.00 85.81 112 GLY A C 1
ATOM 890 O O . GLY A 1 112 ? 10.875 -1.893 -8.473 1.00 85.81 112 GLY A O 1
ATOM 891 N N . GLY A 1 113 ? 11.435 -1.550 -10.616 1.00 86.25 113 GLY A N 1
ATOM 892 C CA . GLY A 1 113 ? 12.824 -1.190 -10.334 1.00 86.25 113 GLY A CA 1
ATOM 893 C C . GLY A 1 113 ? 13.844 -2.054 -11.060 1.00 86.25 113 GLY A C 1
ATOM 894 O O . GLY A 1 113 ? 13.496 -2.869 -11.916 1.00 86.25 113 GLY A O 1
ATOM 895 N N 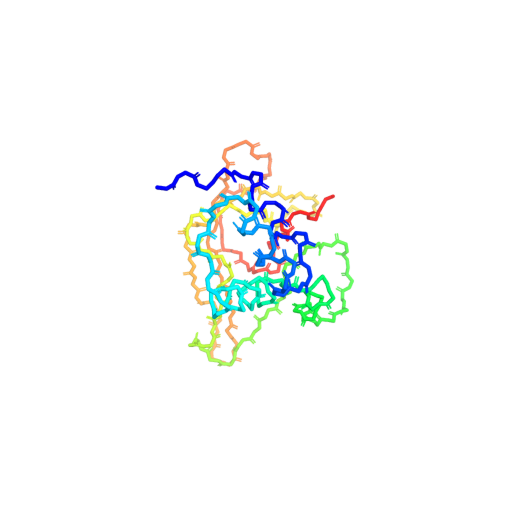. SER A 1 114 ? 15.109 -1.822 -10.737 1.00 82.25 114 SER A N 1
ATOM 896 C CA . SER A 1 114 ? 16.282 -2.499 -11.296 1.00 82.25 114 SER A CA 1
ATOM 897 C C . SER A 1 114 ? 17.306 -2.743 -10.188 1.00 82.25 114 SER A C 1
ATOM 899 O O . SER A 1 114 ? 17.145 -2.229 -9.088 1.00 82.25 114 SER A O 1
ATOM 901 N N . GLU A 1 115 ? 18.352 -3.521 -10.465 1.00 82.44 115 GLU A N 1
ATOM 902 C CA . GLU A 1 115 ? 19.372 -3.914 -9.482 1.00 82.44 115 GLU A CA 1
ATOM 903 C C . GLU A 1 115 ? 19.820 -2.741 -8.579 1.00 82.44 115 GLU A C 1
ATOM 905 O O . GLU A 1 115 ? 20.352 -1.745 -9.066 1.00 82.44 115 GLU A O 1
ATOM 910 N N . GLY A 1 116 ? 19.536 -2.840 -7.271 1.00 79.31 116 GLY A N 1
ATOM 911 C CA . GLY A 1 116 ? 19.865 -1.833 -6.248 1.00 79.31 116 GLY A CA 1
ATOM 912 C C . GLY A 1 116 ? 18.797 -0.763 -5.953 1.00 79.31 116 GLY A C 1
ATOM 913 O O . GLY A 1 116 ? 18.965 0.008 -5.011 1.00 79.31 116 GLY A O 1
ATOM 914 N N . SER A 1 117 ? 17.697 -0.698 -6.710 1.00 86.44 117 SER A N 1
ATOM 915 C CA . SER A 1 117 ? 16.539 0.160 -6.403 1.00 86.44 117 SER A CA 1
ATOM 916 C C . SER A 1 117 ? 15.248 -0.516 -6.857 1.00 86.44 117 SER A C 1
ATOM 918 O O . SER A 1 117 ? 14.916 -0.564 -8.046 1.00 86.44 117 SER A O 1
ATOM 920 N N . TYR A 1 118 ? 14.512 -1.033 -5.880 1.00 88.56 118 TYR A N 1
ATOM 921 C CA . TYR A 1 118 ? 13.209 -1.659 -6.048 1.00 88.56 118 TYR A CA 1
ATOM 922 C C . TYR A 1 118 ? 12.133 -0.860 -5.328 1.00 88.56 118 TYR A C 1
ATOM 924 O O . TYR A 1 118 ? 12.389 -0.262 -4.292 1.00 88.56 118 TYR A O 1
ATOM 932 N N . TYR A 1 119 ? 10.921 -0.854 -5.867 1.00 87.12 119 TYR A N 1
ATOM 933 C CA . TYR A 1 119 ? 9.772 -0.154 -5.307 1.00 87.12 119 TYR A CA 1
ATOM 934 C C . TY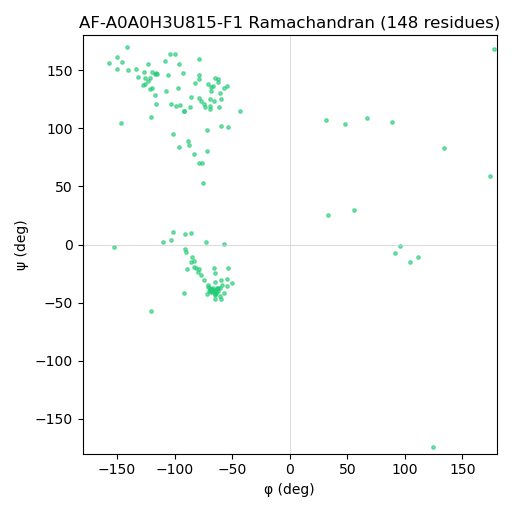R A 1 119 ? 8.485 -0.933 -5.569 1.00 87.12 119 TYR A C 1
ATOM 936 O O . TYR A 1 119 ? 8.371 -1.715 -6.520 1.00 87.12 119 TYR A O 1
ATOM 944 N N . ASP A 1 120 ? 7.475 -0.682 -4.749 1.00 87.62 120 ASP A N 1
ATOM 945 C CA . ASP A 1 120 ? 6.143 -1.226 -4.941 1.00 87.62 120 ASP A CA 1
ATOM 946 C C . ASP A 1 120 ? 5.403 -0.464 -6.051 1.00 87.62 120 ASP A C 1
ATOM 948 O O . ASP A 1 120 ? 5.251 0.763 -6.031 1.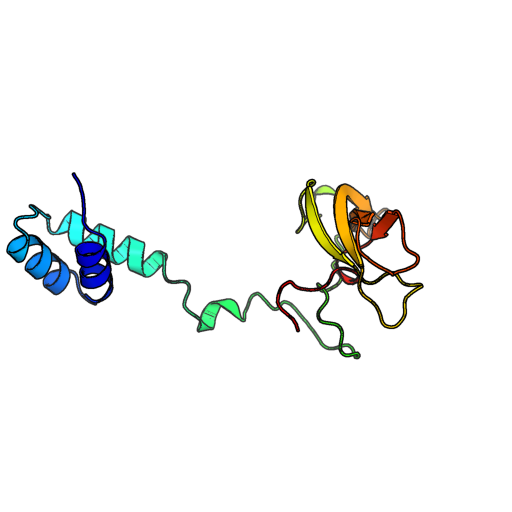00 87.62 120 ASP A O 1
ATOM 952 N N . SER A 1 121 ? 4.952 -1.203 -7.064 1.00 90.00 121 SER A N 1
ATOM 953 C CA . SER A 1 121 ? 4.178 -0.675 -8.184 1.00 90.00 121 SER A CA 1
ATOM 954 C C . SER A 1 121 ? 2.813 -1.348 -8.249 1.00 90.00 121 SER A C 1
ATOM 956 O O . SER A 1 121 ? 2.697 -2.572 -8.182 1.00 90.00 121 SER A O 1
ATOM 958 N N . TYR A 1 122 ? 1.776 -0.539 -8.440 1.00 90.81 122 TYR A N 1
ATOM 959 C CA . TYR A 1 122 ? 0.390 -0.977 -8.532 1.00 90.81 122 TYR A CA 1
ATOM 960 C C . TYR A 1 122 ? -0.152 -0.640 -9.911 1.00 90.81 122 TYR A C 1
ATOM 962 O O . TYR A 1 122 ? -0.043 0.493 -10.377 1.00 90.81 122 TYR A O 1
ATOM 970 N N . TRP A 1 123 ? -0.743 -1.620 -10.580 1.00 92.25 123 TRP A N 1
ATOM 971 C CA . TRP A 1 123 ? -1.549 -1.368 -11.761 1.00 92.25 123 TRP A CA 1
ATOM 972 C C . TRP A 1 123 ? -2.966 -1.056 -11.315 1.00 92.25 123 TRP A C 1
ATOM 974 O O . TRP A 1 123 ? -3.619 -1.901 -10.706 1.00 92.25 123 TRP A O 1
ATOM 984 N N . VAL A 1 124 ? -3.434 0.146 -11.621 1.00 90.81 124 VAL A N 1
ATOM 985 C CA . VAL A 1 124 ? -4.758 0.614 -11.216 1.00 90.81 124 VAL A CA 1
ATOM 986 C C . VAL A 1 124 ? -5.630 0.877 -12.434 1.00 90.81 124 VAL A C 1
ATOM 988 O O . VAL A 1 124 ? -5.144 1.310 -13.485 1.00 90.81 124 VAL A O 1
ATOM 991 N N . GLU A 1 125 ? -6.923 0.627 -12.285 1.00 90.75 125 GLU A N 1
ATOM 992 C CA . GLU A 1 125 ? -7.950 0.922 -13.278 1.00 90.75 125 GLU A CA 1
ATOM 993 C C . GLU A 1 125 ? -8.988 1.863 -12.675 1.00 90.75 125 GLU A C 1
ATOM 995 O O . GLU A 1 125 ? -9.419 1.688 -11.538 1.00 90.75 125 GLU A O 1
ATOM 1000 N N . LYS A 1 126 ? -9.357 2.898 -13.424 1.00 88.25 126 LYS A N 1
ATOM 1001 C CA . LYS A 1 126 ? -10.282 3.927 -12.969 1.00 88.25 126 LYS A CA 1
ATOM 1002 C C . LYS A 1 126 ? -11.678 3.357 -12.761 1.00 88.25 126 LYS A C 1
ATOM 1004 O O . LYS A 1 126 ? -12.222 2.675 -13.628 1.00 88.25 126 LYS A O 1
ATOM 1009 N N . GLU A 1 127 ? -12.294 3.756 -11.659 1.00 85.19 127 GLU A N 1
ATOM 1010 C CA . GLU A 1 127 ? -13.670 3.393 -11.362 1.00 85.19 127 GLU A CA 1
ATOM 1011 C C . GLU A 1 127 ? -14.684 4.247 -12.145 1.00 85.19 127 GLU A C 1
ATOM 1013 O O . GLU A 1 127 ? -14.456 5.443 -12.407 1.00 85.19 127 GLU A O 1
ATOM 1018 N N . PRO A 1 128 ? -15.827 3.653 -12.538 1.00 76.88 128 PRO A N 1
ATOM 1019 C CA . PRO A 1 128 ? -16.897 4.382 -13.203 1.00 76.88 128 PRO A CA 1
ATOM 1020 C C . PRO A 1 128 ? -17.419 5.504 -12.293 1.00 76.88 128 PRO A C 1
ATOM 1022 O O . PRO A 1 128 ? -17.723 5.285 -11.127 1.00 76.88 128 PRO A O 1
ATOM 1025 N N . GLY A 1 129 ? -17.518 6.722 -12.834 1.00 70.25 129 GLY A N 1
ATOM 1026 C CA . GLY A 1 129 ? -17.991 7.907 -12.102 1.00 70.25 129 GLY A CA 1
ATOM 1027 C C . GLY A 1 129 ? -16.924 8.973 -11.839 1.00 70.25 129 GLY A C 1
ATOM 1028 O O . GLY A 1 129 ? -17.261 10.103 -11.496 1.00 70.25 129 GLY A O 1
ATOM 1029 N N . CYS A 1 130 ? -15.644 8.680 -12.070 1.00 68.44 130 CYS A N 1
ATOM 1030 C CA . CYS A 1 130 ? -14.594 9.692 -11.967 1.00 68.44 130 CYS A CA 1
ATOM 1031 C C . CYS A 1 130 ? -14.492 10.541 -13.264 1.00 68.44 130 CYS A C 1
ATOM 1033 O O . CYS A 1 130 ? -14.569 10.017 -14.377 1.00 68.44 130 CYS A O 1
ATOM 1035 N N . HIS A 1 131 ? -14.304 11.863 -13.155 1.00 70.50 131 HIS A N 1
ATOM 1036 C CA . HIS A 1 131 ? -14.209 12.784 -14.309 1.00 70.50 131 HIS A CA 1
ATOM 1037 C C . HIS A 1 131 ? -12.768 13.001 -14.818 1.00 70.50 131 HIS A C 1
ATOM 1039 O O . HIS A 1 131 ? -12.542 13.654 -15.833 1.00 70.50 131 HIS A O 1
ATOM 1045 N N . VAL A 1 132 ? -11.768 12.431 -14.142 1.00 76.38 132 VAL A N 1
ATOM 1046 C CA . VAL A 1 132 ? -10.350 12.621 -14.484 1.00 76.38 132 VAL A CA 1
ATOM 1047 C C . VAL A 1 132 ? -10.003 11.896 -15.798 1.00 76.38 132 VAL A C 1
ATOM 1049 O O . VAL A 1 132 ? -10.432 10.749 -15.969 1.00 76.38 132 VAL A O 1
ATOM 1052 N N . PRO A 1 133 ? -9.213 12.495 -16.717 1.00 76.44 133 PRO A N 1
ATOM 1053 C CA . PRO A 1 133 ? -8.767 11.874 -17.973 1.00 76.44 133 PRO A CA 1
ATOM 1054 C C . PRO A 1 133 ? -7.648 10.839 -17.743 1.00 76.44 133 PRO A C 1
ATOM 1056 O O . PRO A 1 133 ? -6.574 10.886 -18.334 1.00 76.44 133 PRO A O 1
ATOM 1059 N N . PHE A 1 134 ? -7.898 9.902 -16.839 1.00 79.00 134 PHE A N 1
ATOM 1060 C CA . PHE A 1 134 ? -7.078 8.736 -16.548 1.00 79.00 134 PHE A CA 1
ATOM 1061 C C . PHE A 1 134 ? -7.953 7.503 -16.786 1.00 79.00 134 PHE A C 1
ATOM 1063 O O . PHE A 1 134 ? -9.148 7.572 -16.538 1.00 79.00 134 PHE A O 1
ATOM 1070 N N . ILE A 1 135 ? -7.416 6.406 -17.318 1.00 80.88 135 ILE A N 1
ATOM 1071 C CA . ILE A 1 135 ? -8.208 5.186 -17.583 1.00 80.88 135 ILE A CA 1
ATOM 1072 C C . ILE A 1 135 ? -7.611 4.020 -16.808 1.00 80.88 135 ILE A C 1
ATOM 1074 O O . ILE A 1 135 ? -8.282 3.407 -15.991 1.00 80.88 135 ILE A O 1
ATOM 1078 N N . LYS A 1 136 ? -6.331 3.739 -17.036 1.00 87.62 136 LYS A N 1
ATOM 1079 C CA . LYS A 1 136 ? -5.556 2.746 -16.297 1.00 87.62 136 LYS A CA 1
ATOM 1080 C C . LYS A 1 136 ? -4.076 3.065 -16.408 1.00 87.62 136 LYS A C 1
ATOM 1082 O O . LYS A 1 136 ? -3.661 3.711 -17.375 1.00 87.62 136 LYS A O 1
ATOM 1087 N N . GLY A 1 137 ? -3.279 2.597 -15.460 1.00 87.31 137 GLY A N 1
ATOM 1088 C CA . GLY A 1 137 ? -1.835 2.783 -15.510 1.00 87.31 137 GLY A CA 1
ATOM 1089 C C . GLY A 1 137 ? -1.110 2.233 -14.293 1.00 87.31 137 GLY A C 1
ATOM 1090 O O . GLY A 1 137 ? -1.721 1.890 -13.285 1.00 87.31 137 GLY A O 1
ATOM 1091 N N . GLY A 1 138 ? 0.214 2.159 -14.409 1.00 88.06 138 GLY A N 1
ATOM 1092 C CA . GLY A 1 138 ? 1.088 1.857 -13.284 1.00 88.06 138 GLY A CA 1
ATOM 1093 C C . GLY A 1 138 ? 1.285 3.097 -12.421 1.00 88.06 138 GLY A C 1
ATOM 1094 O O . GLY A 1 138 ? 1.694 4.142 -12.927 1.00 88.06 138 GLY A O 1
ATOM 1095 N N . VAL A 1 139 ? 1.017 2.964 -11.131 1.00 87.69 139 VAL A N 1
ATOM 1096 C CA . VAL A 1 139 ? 1.248 3.991 -10.119 1.00 87.69 139 VAL A CA 1
ATOM 1097 C C . VAL A 1 139 ? 2.149 3.443 -9.018 1.00 87.69 139 VAL A C 1
ATOM 1099 O O . VAL A 1 139 ? 2.249 2.232 -8.806 1.00 87.69 139 VAL A O 1
ATOM 1102 N N . LYS A 1 140 ? 2.839 4.346 -8.334 1.00 88.06 140 LYS A N 1
ATOM 1103 C CA . LYS A 1 140 ? 3.618 4.072 -7.123 1.00 88.06 140 LYS A CA 1
ATOM 1104 C C . LYS A 1 140 ? 2.823 4.486 -5.887 1.00 88.06 140 LYS A C 1
ATOM 1106 O O . LYS A 1 140 ? 1.892 5.286 -5.995 1.00 88.06 140 LYS A O 1
ATOM 1111 N N . ARG A 1 141 ? 3.230 4.024 -4.703 1.00 83.75 141 ARG A N 1
ATOM 1112 C CA . ARG A 1 141 ? 2.590 4.424 -3.436 1.00 83.75 141 ARG A CA 1
ATOM 1113 C C . ARG A 1 141 ? 2.526 5.936 -3.207 1.00 83.75 141 ARG A C 1
ATOM 1115 O O . ARG A 1 141 ? 1.499 6.434 -2.768 1.00 83.75 141 ARG A O 1
ATOM 1122 N N . ASN A 1 142 ? 3.544 6.688 -3.624 1.00 83.50 142 ASN A N 1
ATOM 1123 C CA . ASN A 1 142 ? 3.576 8.154 -3.520 1.00 83.50 142 ASN A CA 1
ATOM 1124 C C . ASN A 1 142 ? 2.656 8.889 -4.496 1.00 83.50 142 ASN A C 1
ATOM 1126 O O . ASN A 1 142 ? 2.629 10.117 -4.538 1.00 83.50 142 ASN A O 1
ATOM 1130 N N . GLN A 1 143 ? 1.902 8.141 -5.292 1.00 82.50 143 GLN A N 1
ATOM 1131 C CA . GLN A 1 143 ? 0.839 8.653 -6.140 1.00 82.50 143 GLN A CA 1
ATOM 1132 C C . GLN A 1 143 ? -0.536 8.230 -5.625 1.00 82.50 143 GLN A C 1
ATOM 1134 O O . GLN A 1 143 ? -1.528 8.541 -6.273 1.00 82.50 143 GLN A O 1
ATOM 1139 N N . ILE A 1 144 ? -0.610 7.517 -4.501 1.00 85.69 144 ILE A N 1
ATOM 1140 C CA . ILE A 1 144 ? -1.851 7.062 -3.881 1.00 85.69 144 ILE A CA 1
ATOM 1141 C C . ILE A 1 144 ? -2.086 7.893 -2.620 1.00 85.69 144 ILE A C 1
ATOM 1143 O O . ILE A 1 144 ? -1.169 8.088 -1.822 1.00 85.69 144 ILE A O 1
ATOM 1147 N N . GLN A 1 145 ? -3.300 8.411 -2.462 1.00 82.50 145 GLN A N 1
ATOM 1148 C 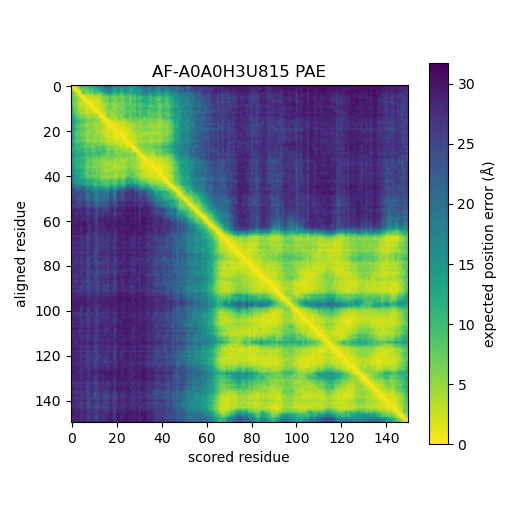CA . GLN A 1 145 ? -3.707 9.224 -1.322 1.00 82.50 145 GLN A CA 1
ATOM 1149 C C . GLN A 1 145 ? -4.015 8.344 -0.104 1.00 82.50 145 GLN A C 1
ATOM 1151 O O . GLN A 1 145 ? -4.580 7.257 -0.228 1.00 82.50 145 GLN A O 1
ATOM 1156 N N . ILE A 1 146 ? -3.641 8.829 1.077 1.00 75.19 146 ILE A N 1
ATOM 1157 C CA . ILE A 1 146 ? -3.948 8.219 2.368 1.00 75.19 146 ILE A CA 1
ATOM 1158 C C . ILE A 1 146 ? -5.451 8.371 2.617 1.00 75.19 146 ILE A C 1
ATOM 1160 O O . ILE A 1 146 ? -6.007 9.472 2.555 1.00 75.19 146 ILE A O 1
ATOM 1164 N N . LYS A 1 147 ? -6.114 7.245 2.882 1.00 64.00 147 LYS A N 1
ATOM 1165 C CA . LYS A 1 147 ? -7.558 7.182 3.120 1.00 64.00 147 LYS A CA 1
ATOM 1166 C C . LYS A 1 147 ? -7.926 8.048 4.333 1.00 64.00 147 LYS A C 1
ATOM 1168 O O . LYS A 1 147 ? -7.381 7.848 5.410 1.00 64.00 147 LYS A O 1
ATOM 1173 N N . GLY A 1 148 ? -8.859 8.987 4.157 1.00 53.34 148 GLY A N 1
ATOM 1174 C CA . GLY A 1 148 ? -9.347 9.861 5.236 1.00 53.34 148 GLY A CA 1
ATOM 1175 C C . GLY A 1 148 ? -8.672 11.232 5.337 1.00 53.34 148 GLY A C 1
ATOM 1176 O O . GLY A 1 148 ? -9.083 12.041 6.159 1.00 53.34 148 GLY A O 1
ATOM 1177 N N . ALA A 1 149 ? -7.695 11.540 4.482 1.00 51.78 149 ALA A N 1
ATOM 1178 C CA . ALA A 1 149 ? -7.115 12.876 4.409 1.00 51.78 149 ALA A CA 1
ATOM 1179 C C . ALA A 1 149 ? -7.964 13.803 3.521 1.00 51.78 149 ALA A C 1
ATOM 1181 O O . ALA A 1 149 ? -7.634 14.023 2.348 1.00 51.78 149 ALA A O 1
ATOM 1182 N N . ARG A 1 150 ? -9.081 14.310 4.052 1.00 43.19 150 ARG A N 1
ATOM 1183 C CA . ARG A 1 150 ? -9.876 15.366 3.416 1.00 43.19 150 ARG A CA 1
ATOM 1184 C C . ARG A 1 150 ? -10.464 16.324 4.439 1.00 43.19 150 ARG A C 1
ATOM 1186 O O . ARG A 1 150 ? -10.928 15.832 5.485 1.00 43.19 150 ARG A O 1
#

Radius of gyration: 23.28 Å; Cα contacts (8 Å, |Δi|>4): 211; chains: 1; bounding box: 46×38×59 Å

Secondary structure (DSSP, 8-state):
----HHHHHHHHH--SHHHHHHHHHHTT----HHHHHHHHHHHHHH---TTSSGGG-------SS--BPPP--BSSGGGPPPSS-TT-EEEE--TT-TT--EEEEEEEEEEEEETTEEEEEEEEEEPTT--SS--EEEEEGGGBBPTT--

Solvent-accessible surface area (backbone atoms only — not comparable to full-atom values): 9155 Å² total; per-residue (Å²): 135,87,80,52,67,69,60,56,56,53,46,70,68,38,90,44,47,66,55,37,42,52,52,27,56,75,68,74,40,93,63,50,71,68,54,32,46,49,52,51,46,54,51,58,73,64,53,76,50,83,80,69,64,60,80,74,67,77,74,81,91,80,89,75,102,63,63,38,39,75,79,64,77,27,68,45,74,90,70,55,72,72,92,71,53,70,68,41,79,43,39,30,46,50,88,86,44,90,86,49,70,32,51,19,32,27,68,41,75,47,84,39,74,54,97,65,42,23,29,50,28,36,34,32,35,52,44,92,88,56,89,56,102,66,62,65,48,80,41,44,51,55,33,29,48,47,89,82,76,122

pLDDT: mean 71.3, std 15.44, range [35.22, 92.25]

Nearest PDB structures (foldseek):
  4x2w-assembly2_B  TM=4.378E-01  e=1.780E-01  Murine norovirus 1
  5e0h-assembly1_A  TM=4.823E-01  e=4.613E-01  Norovirus Hu/1968/US
  4x2x-assembly1_A  TM=3.805E-01  e=1.580E-01  Murine norovirus 1
  4x2y-assembly1_A  TM=3.954E-01  e=2.128E-01  Murine norovirus 1
  4x2w-assembly1_A  TM=3.808E-01  e=3.227E-01  Murine norovirus 1

Foldseek 3Di:
DPPDVVLVVLLLVDQDLVSNVVSCVVVVHPADSVNSVVVNVCSVVVDPDPVNVCVVPDDDDDDDDAQFDDWDWDQDQVPEDDPDDQQDWWWFADPVNPDDTFTWGFHDWDWDDDHGTIFIKTWTAGDPPDPDPDGIDIDGRRRTHDPPPD

Organism: NCBI:txid1478069

Mean predicted aligned error: 17.0 Å

Sequence (150 aa):
MELSNEVIEQAKACKTAEELLALAKEKDLDLSVEEAEYVLKEFAEGELTEDELDNVAGGQEGCSQRHTYPYVEWQHQDQVQFIFNEGDHVEVYPIMAKSWTAGCKVVTRRVGGSEGSYYDSYWVEKEPGCHVPFIKGGVKRNQIQIKGAR